Protein AF-A0A3D9SZP8-F1 (afdb_monomer_lite)

Radius of gyration: 17.84 Å; chains: 1; bounding box: 48×36×36 Å

InterPro domains:
  IPR021857 Protein of unknown function DUF3467 [PF11950] (3-83)

Foldseek 3Di:
DPPPADPDDAFPDWDWDDDPFWIKIFGKDFPDDWDWDADPPPRDIDIDGDIDGNDMDTHGPVGVVVVVVVVVVVVVVVVVVVVVVVVVD

pLDDT: mean 86.35, std 13.0, range [49.25, 96.94]

Structure (mmCIF, N/CA/C/O backbone):
data_AF-A0A3D9SZP8-F1
#
_entry.id   AF-A0A3D9SZP8-F1
#
loop_
_atom_site.group_PDB
_atom_site.id
_atom_site.type_symbol
_atom_site.label_atom_id
_atom_site.label_alt_id
_atom_site.label_comp_id
_atom_site.label_asym_id
_atom_site.label_entity_id
_atom_site.label_seq_id
_atom_site.pdbx_PDB_ins_code
_atom_site.Cartn_x
_atom_site.Cartn_y
_atom_site.Cartn_z
_atom_site.occupancy
_atom_site.B_iso_or_equiv
_atom_site.auth_seq_id
_atom_site.auth_comp_id
_atom_site.auth_asym_id
_atom_site.auth_atom_id
_atom_site.pdbx_PDB_model_num
ATOM 1 N N . MET A 1 1 ? -8.101 -14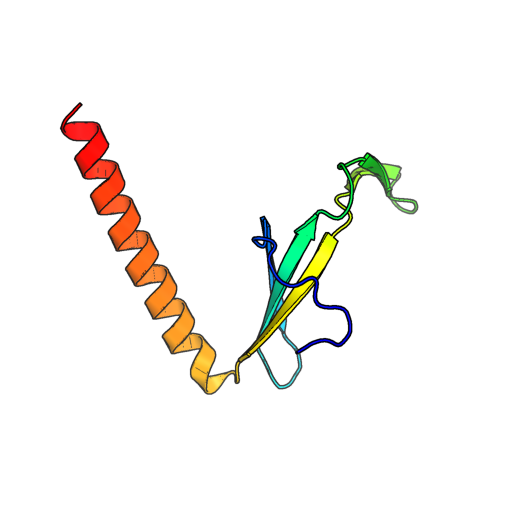.509 -5.875 1.00 51.19 1 MET A N 1
ATOM 2 C CA . MET A 1 1 ? -7.145 -13.610 -6.554 1.00 51.19 1 MET A CA 1
ATOM 3 C C . MET A 1 1 ? -7.873 -12.957 -7.713 1.00 51.19 1 MET A C 1
ATOM 5 O O . MET A 1 1 ? -8.733 -13.639 -8.262 1.00 51.19 1 MET A O 1
ATOM 9 N N . PRO A 1 2 ? -7.618 -11.675 -8.040 1.00 49.25 2 PRO A N 1
ATOM 10 C CA . PRO A 1 2 ? -8.119 -11.094 -9.283 1.00 49.25 2 PRO A CA 1
ATOM 11 C C . PRO A 1 2 ? -7.711 -11.986 -10.457 1.00 49.25 2 PRO A C 1
ATOM 13 O O . PRO A 1 2 ? -6.602 -12.517 -10.460 1.00 49.25 2 PRO A O 1
ATOM 16 N N . GLU A 1 3 ? -8.612 -12.168 -11.412 1.00 57.09 3 GLU A N 1
ATOM 17 C CA . GLU A 1 3 ? -8.422 -13.055 -12.565 1.00 57.09 3 GLU A CA 1
ATOM 18 C C . GLU A 1 3 ? -7.284 -12.608 -13.508 1.00 57.09 3 GLU A C 1
ATOM 20 O O . GLU A 1 3 ? -6.687 -13.453 -14.166 1.00 57.09 3 GLU A O 1
ATOM 25 N N . ASP A 1 4 ? -6.866 -11.335 -13.430 1.00 58.84 4 ASP A N 1
ATOM 26 C CA . ASP A 1 4 ? -5.769 -10.746 -14.220 1.00 58.84 4 ASP A CA 1
ATOM 27 C C . ASP A 1 4 ? -4.494 -10.421 -13.413 1.00 58.84 4 ASP A C 1
ATOM 29 O O . ASP A 1 4 ? -3.661 -9.614 -13.842 1.00 58.84 4 ASP A O 1
ATOM 33 N N . AL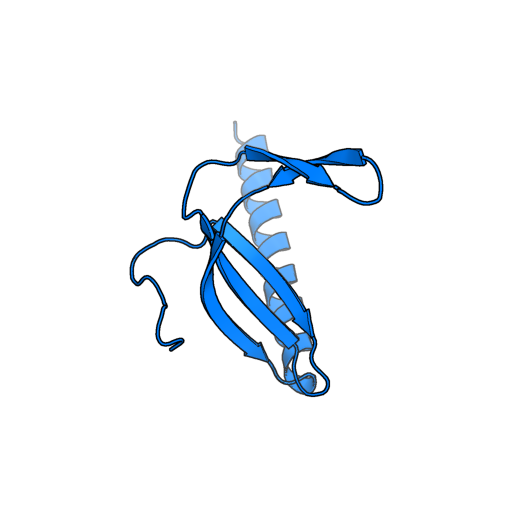A A 1 5 ? -4.330 -10.991 -12.216 1.00 57.41 5 ALA A N 1
ATOM 34 C CA . ALA A 1 5 ? -3.161 -10.710 -11.386 1.00 57.41 5 ALA A CA 1
ATOM 35 C C . ALA A 1 5 ? -1.876 -11.257 -12.035 1.00 57.41 5 ALA A C 1
ATOM 37 O O . ALA A 1 5 ? -1.710 -12.465 -12.201 1.00 57.41 5 ALA A O 1
ATOM 38 N N . GLU A 1 6 ? -0.937 -10.371 -12.369 1.00 55.75 6 GLU A N 1
ATOM 39 C CA . GLU A 1 6 ? 0.398 -10.775 -12.806 1.00 55.75 6 GLU A CA 1
ATOM 40 C C . GLU A 1 6 ? 1.189 -11.288 -11.594 1.00 55.75 6 GLU A C 1
ATOM 42 O O . GLU A 1 6 ? 1.569 -10.529 -10.701 1.00 55.75 6 GLU A O 1
ATOM 47 N N . VAL A 1 7 ? 1.365 -12.607 -11.513 1.00 59.81 7 VAL A N 1
ATOM 48 C CA . VAL A 1 7 ? 2.024 -13.267 -10.381 1.00 59.81 7 VAL A CA 1
ATOM 49 C C . VAL A 1 7 ? 3.542 -13.194 -10.555 1.00 59.81 7 VAL A C 1
ATOM 51 O O . VAL A 1 7 ? 4.065 -13.556 -11.604 1.00 59.81 7 VAL A O 1
ATOM 54 N N . GLY A 1 8 ? 4.258 -12.776 -9.506 1.00 62.66 8 GLY A N 1
ATOM 55 C CA . GLY A 1 8 ? 5.728 -12.807 -9.457 1.00 62.66 8 GLY A CA 1
ATOM 56 C C . GLY A 1 8 ? 6.433 -11.464 -9.670 1.00 62.66 8 GLY A C 1
ATOM 57 O O . GLY A 1 8 ? 7.660 -11.439 -9.717 1.00 62.66 8 GLY A O 1
ATOM 58 N N . VAL A 1 9 ? 5.693 -10.355 -9.759 1.00 68.94 9 VAL A N 1
ATOM 59 C CA . VAL A 1 9 ? 6.256 -9.000 -9.879 1.00 68.94 9 VAL A CA 1
ATOM 60 C C . VAL A 1 9 ? 6.035 -8.225 -8.578 1.00 68.94 9 VAL A C 1
ATOM 62 O O . VAL A 1 9 ? 4.943 -8.253 -8.010 1.00 68.94 9 VAL A O 1
ATOM 65 N N . TYR A 1 10 ? 7.069 -7.532 -8.093 1.00 78.06 10 TYR A N 1
ATOM 66 C CA . TYR A 1 10 ? 6.930 -6.620 -6.957 1.00 78.06 10 TYR A CA 1
ATOM 67 C C . TYR A 1 10 ? 6.025 -5.445 -7.335 1.00 78.06 10 TYR A C 1
ATOM 69 O O . TYR A 1 10 ? 6.210 -4.822 -8.378 1.00 78.06 10 TYR A O 1
ATOM 77 N N . ALA A 1 11 ? 5.058 -5.125 -6.477 1.00 85.69 11 ALA A N 1
ATOM 78 C CA . ALA A 1 11 ? 4.252 -3.927 -6.649 1.00 85.69 11 ALA A CA 1
ATOM 79 C C . ALA A 1 11 ? 5.095 -2.683 -6.334 1.00 85.69 11 ALA A C 1
ATOM 81 O O . ALA A 1 11 ? 5.650 -2.573 -5.241 1.00 85.69 11 ALA A O 1
ATOM 82 N N . GLY A 1 12 ? 5.166 -1.751 -7.284 1.00 86.31 12 GLY A N 1
ATOM 83 C CA . GLY A 1 12 ? 5.816 -0.448 -7.103 1.00 86.31 12 GLY A CA 1
ATOM 84 C C . GLY A 1 12 ? 4.886 0.613 -6.512 1.00 86.31 12 GLY A C 1
ATOM 85 O O . GLY A 1 12 ? 5.349 1.640 -6.023 1.00 86.31 12 GLY A O 1
ATOM 86 N N . PHE A 1 13 ? 3.574 0.358 -6.529 1.00 88.69 13 PHE A N 1
ATOM 87 C CA . PHE A 1 13 ? 2.555 1.318 -6.120 1.00 88.69 13 PHE A CA 1
ATOM 88 C C . PHE A 1 13 ? 1.560 0.676 -5.167 1.00 88.69 13 PHE A C 1
ATOM 90 O O . PHE A 1 13 ? 1.166 -0.478 -5.341 1.00 88.69 13 PHE A O 1
ATOM 97 N N . ALA A 1 14 ? 1.106 1.467 -4.200 1.00 92.19 14 ALA A N 1
ATOM 98 C CA . ALA A 1 14 ? -0.059 1.166 -3.389 1.00 92.19 14 ALA A CA 1
ATOM 99 C C . ALA A 1 14 ? -0.997 2.374 -3.428 1.00 92.19 14 ALA A C 1
ATOM 101 O O . ALA A 1 14 ? -0.587 3.492 -3.116 1.00 92.19 14 ALA A O 1
ATOM 102 N N . SER A 1 15 ? -2.254 2.153 -3.805 1.00 92.06 15 SER A N 1
ATOM 103 C CA . SER A 1 15 ? -3.311 3.154 -3.657 1.00 92.06 15 SER A CA 1
ATOM 104 C C . SER A 1 15 ? -4.262 2.732 -2.547 1.00 92.06 15 SER A C 1
ATOM 106 O O . SER A 1 15 ? -4.557 1.546 -2.381 1.00 92.06 15 SER A O 1
ATOM 108 N N . VAL A 1 16 ? -4.724 3.709 -1.771 1.00 93.75 16 VAL A N 1
ATOM 109 C CA . VAL A 1 16 ? -5.660 3.491 -0.670 1.00 93.75 16 VAL A CA 1
ATOM 110 C C . VAL A 1 16 ? -6.927 4.274 -0.953 1.00 93.75 16 VAL A C 1
ATOM 112 O O . VAL A 1 16 ? -6.890 5.486 -1.161 1.00 93.75 16 VAL A O 1
ATOM 115 N N . TRP A 1 17 ? -8.055 3.579 -0.945 1.00 94.38 17 TRP A N 1
ATOM 116 C CA . TRP A 1 17 ? -9.374 4.174 -1.117 1.00 94.38 17 TRP A CA 1
ATOM 117 C C . TRP A 1 17 ? -10.401 3.427 -0.263 1.00 94.38 17 TRP A C 1
ATOM 119 O O . TRP A 1 17 ? -10.068 2.478 0.448 1.00 94.38 17 TRP A O 1
ATOM 129 N N . ARG A 1 18 ? -11.657 3.876 -0.262 1.00 94.06 18 ARG A N 1
ATOM 130 C CA . ARG A 1 18 ? -12.716 3.246 0.537 1.00 94.06 18 ARG A CA 1
ATOM 131 C C . ARG A 1 18 ? -13.995 3.046 -0.258 1.00 94.06 18 ARG A C 1
ATOM 133 O O . ARG A 1 18 ? -14.362 3.885 -1.077 1.00 94.06 18 ARG A O 1
ATOM 140 N N . THR A 1 19 ? -14.690 1.960 0.049 1.00 92.69 19 THR A N 1
ATOM 141 C CA . THR A 1 19 ? -16.095 1.749 -0.305 1.00 92.69 19 THR A CA 1
ATOM 142 C C . THR A 1 19 ? -16.980 2.102 0.892 1.00 92.69 19 THR A C 1
ATOM 1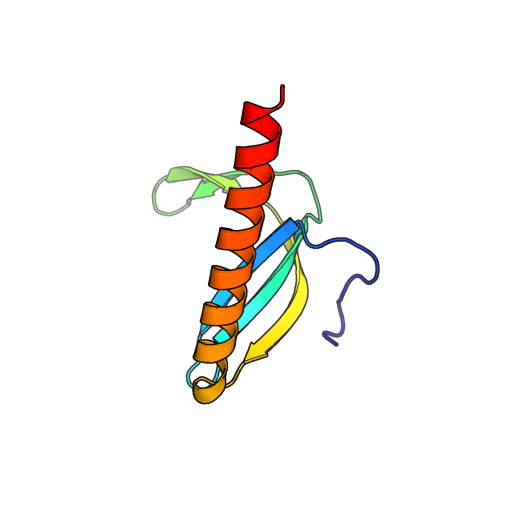44 O O . THR A 1 19 ? -16.501 2.564 1.930 1.00 92.69 19 THR A O 1
ATOM 147 N N . GLN A 1 20 ? -18.285 1.866 0.767 1.00 90.88 20 GLN A N 1
ATOM 148 C CA . GLN A 1 20 ? -19.204 1.957 1.900 1.00 90.88 20 GLN A CA 1
ATOM 149 C C . GLN A 1 20 ? -18.895 0.919 2.997 1.00 90.88 20 GLN A C 1
ATOM 151 O O . GLN A 1 20 ? -19.167 1.173 4.165 1.00 90.88 20 GLN A O 1
ATOM 156 N N . GLU A 1 21 ? -18.291 -0.217 2.636 1.00 92.56 21 GLU A N 1
ATOM 157 C CA . GLU A 1 21 ? -18.140 -1.382 3.519 1.00 92.56 21 GLU A CA 1
ATOM 158 C C . GLU A 1 21 ? -16.684 -1.727 3.865 1.00 92.56 21 GLU A C 1
ATOM 160 O O . GLU A 1 21 ? -16.446 -2.575 4.722 1.00 92.56 21 GLU A O 1
ATOM 165 N N . SER A 1 22 ? -15.691 -1.117 3.208 1.00 94.56 22 SER A N 1
ATOM 166 C CA . SER A 1 22 ? -14.286 -1.509 3.375 1.00 94.56 22 SER A CA 1
ATOM 167 C C . SER A 1 22 ? -13.292 -0.406 3.029 1.00 94.56 22 SER A C 1
ATOM 169 O O . SER A 1 22 ? -13.556 0.443 2.177 1.00 94.56 22 SER A O 1
ATOM 171 N N . PHE A 1 23 ? -12.113 -0.483 3.640 1.00 94.94 23 PHE A N 1
ATOM 172 C CA . PHE A 1 23 ? -10.897 0.145 3.136 1.00 94.94 23 PHE A CA 1
ATOM 173 C C . PHE A 1 23 ? -10.245 -0.794 2.128 1.00 94.94 23 PHE A C 1
ATOM 175 O O . PHE A 1 23 ? -10.151 -1.999 2.367 1.00 94.94 23 PHE A O 1
ATOM 182 N N . VAL A 1 24 ? -9.817 -0.252 0.996 1.00 95.50 24 VAL A N 1
ATOM 183 C CA . VAL A 1 24 ? -9.240 -1.013 -0.107 1.00 95.50 24 VAL A CA 1
ATOM 184 C C . VAL A 1 24 ? -7.816 -0.542 -0.341 1.00 95.50 24 VAL A C 1
ATOM 186 O O . VAL A 1 24 ? -7.570 0.654 -0.495 1.00 95.50 24 VAL A O 1
ATOM 189 N N . LEU A 1 25 ? -6.894 -1.499 -0.351 1.00 95.25 25 LEU A N 1
ATOM 190 C CA . LEU A 1 25 ? -5.508 -1.303 -0.746 1.00 95.25 25 LEU A CA 1
ATOM 191 C C . LEU A 1 25 ? -5.301 -2.026 -2.072 1.00 95.25 25 LEU A C 1
ATOM 193 O O . LEU A 1 25 ? -5.396 -3.257 -2.125 1.00 95.25 25 LEU A O 1
ATOM 197 N N . ASP A 1 26 ? -5.012 -1.262 -3.118 1.00 94.06 26 ASP A N 1
ATOM 198 C CA . ASP A 1 26 ? -4.632 -1.803 -4.418 1.00 94.06 26 ASP A CA 1
ATOM 199 C C . ASP A 1 26 ? -3.132 -1.670 -4.607 1.00 94.06 26 ASP A C 1
ATOM 201 O O . ASP A 1 26 ? -2.604 -0.561 -4.701 1.00 94.06 26 ASP A O 1
ATOM 205 N N . PHE A 1 27 ? -2.467 -2.815 -4.687 1.00 92.56 27 PHE A N 1
ATOM 206 C CA . PHE A 1 27 ? -1.068 -2.931 -5.054 1.00 92.56 27 PHE A CA 1
ATOM 207 C C . PHE A 1 27 ? -0.970 -3.102 -6.560 1.00 92.56 27 PHE A C 1
ATOM 209 O O . PHE A 1 27 ? -1.615 -3.989 -7.130 1.00 92.56 27 PHE A O 1
ATOM 216 N N . ALA A 1 28 ? -0.164 -2.265 -7.199 1.00 91.62 28 ALA A N 1
ATOM 217 C CA . ALA A 1 28 ? -0.044 -2.232 -8.643 1.00 91.62 28 ALA A CA 1
ATOM 218 C C . ALA A 1 28 ? 1.415 -2.228 -9.100 1.00 91.62 28 ALA A C 1
ATOM 220 O O . ALA A 1 28 ? 2.318 -1.783 -8.386 1.00 91.62 28 ALA A O 1
ATOM 221 N N . THR A 1 29 ? 1.621 -2.733 -10.311 1.00 91.12 29 THR A N 1
ATOM 222 C CA . THR A 1 29 ? 2.907 -2.701 -11.003 1.00 91.12 29 THR A CA 1
ATOM 223 C C . THR A 1 29 ? 2.794 -1.917 -12.304 1.00 91.12 29 THR A C 1
ATOM 225 O O . THR A 1 29 ? 1.736 -1.913 -12.941 1.00 91.12 29 THR A O 1
ATOM 228 N N . GLU A 1 30 ? 3.876 -1.239 -12.675 1.00 89.69 30 GLU A N 1
ATOM 229 C CA . GLU A 1 30 ? 4.019 -0.588 -13.975 1.00 89.69 30 GLU A CA 1
ATOM 230 C C . GLU A 1 30 ? 3.985 -1.635 -15.083 1.00 89.69 30 GLU A C 1
ATOM 232 O O . GLU A 1 30 ? 4.711 -2.626 -15.042 1.00 89.69 30 GLU A O 1
ATOM 237 N N . VAL A 1 31 ? 3.154 -1.400 -16.095 1.00 88.62 31 VAL A N 1
ATOM 238 C CA . VAL A 1 31 ? 3.059 -2.300 -17.256 1.00 88.62 31 VAL A CA 1
ATOM 239 C C . VAL A 1 31 ? 3.767 -1.748 -18.494 1.00 88.62 31 VAL A C 1
ATOM 241 O O . VAL A 1 31 ? 3.957 -2.464 -19.474 1.00 88.62 31 VAL A O 1
ATOM 244 N N . ARG A 1 32 ? 4.145 -0.466 -18.475 1.00 87.19 32 ARG A N 1
ATOM 245 C CA . ARG A 1 32 ? 4.885 0.231 -19.541 1.00 87.19 32 ARG A CA 1
ATOM 246 C C . ARG A 1 32 ? 5.487 1.534 -18.995 1.00 87.19 32 ARG A C 1
ATOM 248 O O . ARG A 1 32 ? 4.996 2.023 -17.979 1.00 87.19 32 ARG A O 1
ATOM 255 N N . PRO A 1 33 ? 6.512 2.100 -19.662 1.00 89.56 33 PRO A N 1
ATOM 256 C CA . PRO A 1 33 ? 7.168 3.323 -19.207 1.00 89.56 33 PRO A CA 1
ATOM 257 C C . PRO A 1 33 ? 6.202 4.508 -19.024 1.00 89.56 33 PRO A C 1
ATOM 259 O O . PRO A 1 33 ? 5.236 4.618 -19.789 1.00 89.56 33 PRO A O 1
ATOM 262 N N . PRO A 1 34 ? 6.479 5.417 -18.069 1.00 90.94 34 PRO A N 1
ATOM 263 C CA . PRO A 1 34 ? 5.722 6.652 -17.894 1.00 90.94 34 PRO A CA 1
ATOM 264 C C . PRO A 1 34 ? 5.720 7.539 -19.142 1.00 90.94 34 PRO A C 1
ATOM 266 O O . PRO A 1 34 ? 6.732 7.667 -19.834 1.00 90.94 34 PRO A O 1
ATOM 269 N N . GLU A 1 35 ? 4.602 8.216 -19.386 1.00 94.19 35 GLU A N 1
ATOM 270 C CA . GLU A 1 35 ? 4.434 9.152 -20.500 1.00 94.19 35 GLU A CA 1
ATOM 271 C C . GLU A 1 35 ? 3.896 10.502 -20.016 1.00 94.19 35 GLU A C 1
ATOM 273 O O . GLU A 1 35 ? 3.156 10.580 -19.037 1.00 94.19 35 GLU A O 1
ATOM 278 N N . VAL A 1 36 ? 4.269 11.594 -20.689 1.00 95.06 36 VAL A N 1
ATOM 279 C CA . VAL A 1 36 ? 3.688 12.911 -20.400 1.00 95.06 36 VAL A CA 1
ATOM 280 C C . VAL A 1 36 ? 2.346 13.002 -21.113 1.00 95.06 36 VAL A C 1
ATOM 282 O O . VAL A 1 36 ? 2.291 12.983 -22.341 1.00 95.06 36 VAL A O 1
ATOM 285 N N . ALA A 1 37 ? 1.280 13.123 -20.335 1.00 93.75 37 ALA A N 1
ATOM 286 C CA . ALA A 1 37 ? -0.079 13.306 -20.814 1.00 93.75 37 ALA A CA 1
ATOM 287 C C . ALA A 1 37 ? -0.568 14.729 -20.519 1.00 93.75 37 ALA A C 1
ATOM 289 O O . ALA A 1 37 ? 0.049 15.481 -19.756 1.00 93.75 37 ALA A O 1
ATOM 290 N N . GLN A 1 38 ? -1.672 15.110 -21.154 1.00 96.75 38 GLN A N 1
ATOM 291 C CA . GLN A 1 38 ? -2.318 16.399 -20.959 1.00 96.75 38 GLN A CA 1
ATOM 292 C C . GLN A 1 38 ? -3.773 16.171 -20.568 1.00 96.75 38 GLN A C 1
ATOM 294 O O . GLN A 1 38 ? -4.477 15.403 -21.221 1.00 96.75 38 GLN A O 1
ATOM 299 N N . ASP A 1 39 ? -4.201 16.824 -19.494 1.00 91.56 39 ASP A N 1
ATOM 300 C CA . ASP A 1 39 ? -5.582 16.792 -19.037 1.00 91.56 39 ASP A CA 1
ATOM 301 C C . ASP A 1 39 ? -6.471 17.536 -20.054 1.00 91.56 39 ASP A C 1
ATOM 303 O O . ASP A 1 39 ? -6.175 18.692 -20.377 1.00 91.56 39 ASP A O 1
ATOM 307 N N . PRO A 1 40 ? -7.516 16.893 -20.605 1.00 90.00 40 PRO A N 1
ATOM 308 C CA . PRO A 1 40 ? -8.302 17.461 -21.699 1.00 90.00 40 PRO A CA 1
ATOM 309 C C . PRO A 1 40 ? -9.149 18.667 -21.275 1.00 90.00 40 PRO A C 1
ATOM 311 O O . PRO A 1 40 ? -9.439 19.514 -22.118 1.00 90.00 40 PRO A O 1
ATOM 314 N N . ASP A 1 41 ? -9.503 18.775 -19.992 1.00 92.88 41 ASP A N 1
ATOM 315 C CA . ASP A 1 41 ? -10.380 19.834 -19.485 1.00 92.88 41 ASP A CA 1
ATOM 316 C C . ASP A 1 41 ? -9.592 21.076 -19.038 1.00 92.88 41 ASP A C 1
ATOM 318 O O . ASP A 1 41 ? -9.991 22.213 -19.291 1.00 92.88 41 ASP A O 1
ATOM 322 N N . SER A 1 42 ? -8.447 20.877 -18.385 1.00 93.75 42 SER A N 1
ATOM 323 C CA . SER A 1 42 ? -7.610 21.945 -17.823 1.00 93.75 42 SER A CA 1
ATOM 324 C C . SER A 1 42 ? -6.385 22.289 -18.672 1.00 93.75 42 SER A C 1
ATOM 326 O O . SER A 1 42 ? -5.749 23.318 -18.442 1.00 93.75 42 SER A O 1
ATOM 328 N N . GLY A 1 43 ? -5.999 21.427 -19.618 1.00 93.50 43 GLY A N 1
ATOM 329 C CA . GLY A 1 43 ? -4.770 21.564 -20.403 1.00 93.50 43 GLY A CA 1
ATOM 330 C C . GLY A 1 43 ? -3.480 21.321 -19.609 1.00 93.50 43 GLY A C 1
ATOM 331 O O . GLY A 1 43 ? -2.386 21.506 -20.153 1.00 93.50 43 GLY A O 1
ATOM 332 N N . SER A 1 44 ? -3.572 20.912 -18.342 1.00 95.06 44 SER A N 1
ATOM 333 C CA . SER A 1 44 ? -2.414 20.684 -17.472 1.00 95.06 44 SER A CA 1
ATOM 334 C C . SER A 1 44 ? -1.633 19.444 -17.899 1.00 95.06 44 SER A C 1
ATOM 336 O O . SER A 1 44 ? -2.219 18.404 -18.192 1.00 95.06 44 SER A O 1
ATOM 338 N N . ARG A 1 45 ? -0.297 19.525 -17.912 1.00 9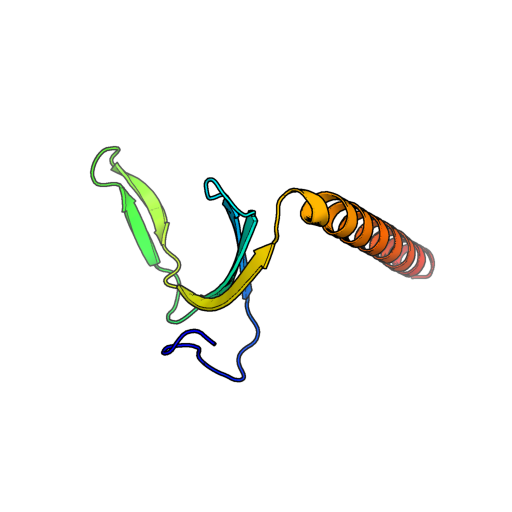5.62 45 ARG A N 1
ATOM 339 C CA . ARG A 1 45 ? 0.563 18.361 -18.175 1.00 95.62 45 ARG A CA 1
ATOM 340 C C . ARG A 1 45 ? 0.769 17.549 -16.903 1.00 95.62 45 ARG A C 1
ATOM 342 O O . ARG A 1 45 ? 1.065 18.122 -15.856 1.00 95.62 45 ARG A O 1
ATOM 349 N N . TYR A 1 46 ? 0.690 16.231 -17.014 1.00 92.94 46 TYR A N 1
ATOM 350 C CA . TYR A 1 46 ? 0.959 15.302 -15.920 1.00 92.94 46 TYR A CA 1
ATOM 351 C C . TYR A 1 46 ? 1.735 14.081 -16.419 1.00 92.94 46 TYR A C 1
ATOM 353 O O . TYR A 1 46 ? 1.759 13.782 -17.612 1.00 92.94 46 TYR A O 1
ATOM 361 N N . VAL A 1 47 ? 2.396 13.379 -15.500 1.00 92.88 47 VAL A N 1
ATOM 362 C CA . VAL A 1 47 ? 3.030 12.092 -15.801 1.00 92.88 47 VAL A CA 1
ATOM 363 C C . VAL A 1 47 ? 1.977 10.999 -15.640 1.00 92.88 47 VAL A C 1
ATOM 365 O O . VAL A 1 47 ? 1.461 10.787 -14.544 1.00 92.88 47 VAL A O 1
ATOM 368 N N . HIS A 1 48 ? 1.642 10.325 -16.734 1.00 91.56 48 HIS A N 1
ATOM 369 C CA . HIS A 1 48 ? 0.776 9.156 -16.754 1.00 91.56 48 HIS A CA 1
ATOM 370 C C . HIS A 1 48 ? 1.631 7.897 -16.602 1.00 91.56 48 HIS A C 1
ATOM 372 O O . HIS A 1 48 ? 2.516 7.634 -17.416 1.00 91.56 48 HIS A O 1
ATOM 378 N N . VAL A 1 49 ? 1.367 7.125 -15.549 1.00 91.06 49 VAL A N 1
ATOM 379 C CA . VAL A 1 49 ? 2.041 5.853 -15.268 1.00 91.06 49 VAL A CA 1
ATOM 380 C C . VAL A 1 49 ? 1.010 4.733 -15.405 1.00 91.06 49 VAL A C 1
ATOM 382 O O . VAL A 1 49 ? 0.192 4.548 -14.501 1.00 91.06 49 VAL A O 1
ATOM 385 N N . PRO A 1 50 ? 0.991 3.998 -16.531 1.00 90.31 50 PRO A N 1
ATOM 386 C CA . PRO A 1 50 ? 0.049 2.906 -16.716 1.00 90.31 50 PRO A CA 1
ATOM 387 C C . PRO A 1 50 ? 0.405 1.751 -15.780 1.00 90.31 50 PRO A C 1
ATOM 389 O O . PRO A 1 50 ? 1.494 1.175 -15.866 1.00 90.31 50 PRO A O 1
ATOM 392 N N . ALA A 1 51 ? -0.530 1.394 -14.903 1.00 90.25 51 ALA A N 1
ATOM 393 C CA . ALA A 1 51 ? -0.328 0.368 -13.892 1.00 90.25 51 ALA A CA 1
ATOM 394 C C . ALA A 1 51 ? -1.444 -0.681 -13.916 1.00 90.25 51 ALA A C 1
ATOM 396 O O . ALA A 1 51 ? -2.601 -0.379 -14.216 1.00 90.25 51 ALA A O 1
ATOM 397 N N . ARG A 1 52 ? -1.098 -1.919 -13.557 1.00 89.56 52 ARG A N 1
ATOM 398 C CA . ARG A 1 52 ? -2.051 -3.016 -13.350 1.00 89.56 52 ARG A CA 1
ATOM 399 C C . ARG A 1 52 ? -2.080 -3.414 -11.884 1.00 89.56 52 ARG A C 1
ATOM 401 O O . ARG A 1 52 ? -1.030 -3.622 -11.281 1.00 89.56 52 ARG A O 1
ATOM 408 N N . VAL A 1 53 ? -3.285 -3.569 -11.336 1.00 91.50 53 VAL A N 1
ATOM 409 C CA . VAL A 1 53 ? -3.485 -4.101 -9.984 1.00 91.50 53 VAL A CA 1
ATOM 410 C C . VAL A 1 53 ? -3.088 -5.574 -9.962 1.00 91.50 53 VAL A C 1
ATOM 412 O O . VAL A 1 53 ? -3.691 -6.397 -10.645 1.00 91.50 53 VAL A O 1
ATOM 415 N N . VAL A 1 54 ? -2.086 -5.898 -9.154 1.00 90.62 54 VAL A N 1
ATOM 416 C CA . VAL A 1 54 ? -1.594 -7.268 -8.945 1.00 90.62 54 VAL A CA 1
ATOM 417 C C . VAL A 1 54 ? -2.155 -7.880 -7.664 1.00 90.62 54 VAL A C 1
ATOM 419 O O . VAL A 1 54 ? -2.323 -9.093 -7.579 1.00 90.62 54 VAL A O 1
ATOM 422 N N . ALA A 1 55 ? -2.518 -7.052 -6.679 1.00 90.81 55 ALA A N 1
ATOM 423 C CA . ALA A 1 55 ? -3.228 -7.501 -5.488 1.00 90.81 55 ALA A CA 1
ATOM 424 C C . ALA A 1 55 ? -4.196 -6.431 -4.980 1.00 90.81 55 ALA A C 1
ATOM 426 O O . ALA A 1 55 ? -3.873 -5.248 -4.939 1.00 90.81 55 ALA A O 1
ATOM 427 N N . ARG A 1 56 ? -5.376 -6.875 -4.540 1.00 94.06 56 ARG A N 1
ATOM 428 C CA . ARG A 1 56 ? -6.386 -6.039 -3.889 1.00 94.06 56 ARG A CA 1
ATOM 429 C C . ARG A 1 56 ? -6.712 -6.622 -2.525 1.00 94.06 56 ARG A C 1
ATOM 431 O O . ARG A 1 56 ? -7.190 -7.754 -2.439 1.00 94.06 56 ARG A O 1
ATOM 438 N N . VAL A 1 57 ? -6.498 -5.837 -1.477 1.00 94.12 57 VAL A N 1
ATOM 439 C CA . VAL A 1 57 ? -6.830 -6.204 -0.097 1.00 94.12 57 VAL A CA 1
ATOM 440 C C . VAL A 1 57 ? -8.004 -5.353 0.364 1.00 94.12 57 VAL A C 1
ATOM 442 O O . VAL A 1 57 ? -7.949 -4.128 0.300 1.00 94.12 57 VAL A O 1
ATOM 445 N N . ARG A 1 58 ? -9.077 -6.003 0.825 1.00 95.19 58 ARG A N 1
ATOM 446 C CA . ARG A 1 58 ? -10.230 -5.335 1.438 1.00 95.19 58 ARG A CA 1
ATOM 447 C C . ARG A 1 58 ? -10.197 -5.552 2.939 1.00 95.19 58 ARG A C 1
ATOM 449 O O . ARG A 1 58 ? -10.059 -6.685 3.392 1.00 95.19 58 ARG A O 1
ATOM 456 N N . ILE A 1 59 ? -10.350 -4.470 3.685 1.00 94.62 59 ILE A N 1
ATOM 457 C CA . ILE A 1 59 ? -10.240 -4.456 5.138 1.00 94.62 59 ILE A CA 1
ATOM 458 C C . ILE A 1 59 ? -11.533 -3.877 5.710 1.00 94.62 59 ILE A C 1
ATOM 460 O O . ILE A 1 59 ? -11.892 -2.742 5.374 1.00 94.62 59 ILE A O 1
ATOM 464 N N . PRO A 1 60 ? -12.245 -4.618 6.572 1.00 94.31 60 PRO A N 1
ATOM 465 C CA . PRO A 1 60 ? -13.388 -4.078 7.289 1.00 94.31 60 PRO A CA 1
ATOM 466 C C . PRO A 1 60 ? -12.994 -2.838 8.112 1.00 94.31 60 PRO A C 1
ATOM 468 O O . PRO A 1 60 ? -11.924 -2.836 8.729 1.00 94.31 60 PRO A O 1
ATOM 471 N N . PRO A 1 61 ? -13.852 -1.806 8.213 1.00 89.44 61 PRO A N 1
ATOM 472 C CA . PRO A 1 61 ? -13.544 -0.589 8.963 1.00 89.44 61 PRO A CA 1
ATOM 473 C C . PRO A 1 61 ? -13.128 -0.847 10.415 1.00 89.44 61 PRO A C 1
ATOM 475 O O . PRO A 1 61 ? -12.222 -0.192 10.915 1.00 89.44 61 PRO A O 1
ATOM 478 N N . GLY A 1 62 ? -13.715 -1.849 11.077 1.00 90.00 62 GLY A N 1
ATOM 479 C CA . GLY A 1 62 ? -13.351 -2.212 12.451 1.00 90.00 62 GLY A CA 1
ATOM 480 C C . GLY A 1 62 ? -11.935 -2.781 12.617 1.00 90.00 62 GLY A C 1
ATOM 481 O O . GLY A 1 62 ? -11.446 -2.855 13.738 1.00 90.00 62 GLY A O 1
ATOM 482 N N . GLN A 1 63 ? -11.269 -3.178 11.529 1.00 90.19 63 GLN A N 1
ATOM 483 C CA . GLN A 1 63 ? -9.935 -3.793 11.550 1.00 90.19 63 GLN A CA 1
ATOM 484 C C . GLN A 1 63 ? -8.837 -2.874 10.997 1.00 90.19 63 GLN A C 1
ATOM 486 O O . GLN A 1 63 ? -7.656 -3.123 11.236 1.00 90.19 63 GLN A O 1
ATOM 491 N N . VAL A 1 64 ? -9.197 -1.793 10.292 1.00 90.81 64 VAL A N 1
ATOM 492 C CA . VAL A 1 64 ? -8.211 -0.889 9.673 1.00 90.81 64 VAL A CA 1
ATOM 493 C C . VAL A 1 64 ? -7.346 -0.174 10.713 1.00 90.81 64 VAL A C 1
ATOM 495 O O . VAL A 1 64 ? -6.172 0.088 10.469 1.00 90.81 64 VAL A O 1
ATOM 498 N N . TRP A 1 65 ? -7.906 0.105 11.893 1.00 89.50 65 TRP A N 1
ATOM 499 C CA . TRP A 1 65 ? -7.210 0.832 12.953 1.00 89.50 65 TRP A CA 1
ATOM 500 C C . TRP A 1 65 ? -5.958 0.100 13.443 1.00 89.50 65 TRP A C 1
ATOM 502 O O . TRP A 1 65 ? -4.884 0.693 13.544 1.00 89.50 65 TRP A O 1
ATOM 512 N N . GLU A 1 66 ? -6.069 -1.204 13.694 1.00 90.12 66 GLU A N 1
ATOM 513 C CA . GLU A 1 66 ? -4.930 -2.017 14.128 1.00 90.12 66 GLU A CA 1
ATOM 514 C C . GLU A 1 66 ? -3.849 -2.104 13.048 1.00 90.12 66 GLU A C 1
ATOM 516 O O . GLU A 1 66 ? -2.660 -2.050 13.368 1.00 90.12 66 GLU A O 1
ATOM 521 N N . LEU A 1 67 ? -4.243 -2.153 11.770 1.00 91.69 67 LEU A N 1
ATOM 522 C CA . LEU A 1 67 ? -3.288 -2.118 10.666 1.00 91.69 67 LEU A CA 1
ATOM 523 C C . LEU A 1 67 ? -2.520 -0.792 10.629 1.00 91.69 67 LEU A C 1
ATOM 525 O O . LEU A 1 67 ? -1.299 -0.810 10.505 1.00 91.69 67 LEU A O 1
ATOM 529 N N . MET A 1 68 ? -3.204 0.347 10.768 1.00 91.94 68 MET A N 1
ATOM 530 C CA . MET A 1 68 ? -2.543 1.658 10.764 1.00 91.94 68 MET A CA 1
ATOM 531 C C . MET A 1 68 ? -1.521 1.778 11.899 1.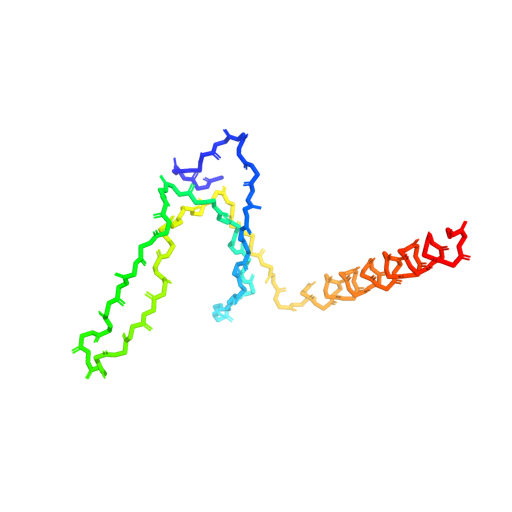00 91.94 68 MET A C 1
ATOM 533 O O . MET A 1 68 ? -0.380 2.158 11.645 1.00 91.94 68 MET A O 1
ATOM 537 N N . LYS A 1 69 ? -1.877 1.352 13.119 1.00 94.50 69 LYS A N 1
ATOM 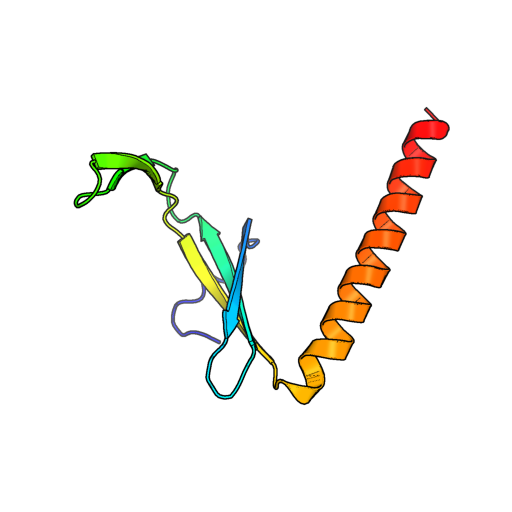538 C CA . LYS A 1 69 ? -0.934 1.323 14.251 1.00 94.50 69 LYS A CA 1
ATOM 539 C C . LYS A 1 69 ? 0.268 0.420 13.987 1.00 94.50 69 LYS A C 1
ATOM 541 O O . LYS A 1 69 ? 1.392 0.755 14.359 1.00 94.50 69 LYS A O 1
ATOM 546 N N . ALA A 1 70 ? 0.046 -0.742 13.374 1.00 95.38 70 ALA A N 1
ATOM 547 C CA . ALA A 1 70 ? 1.133 -1.646 13.025 1.00 95.38 70 ALA A CA 1
ATOM 548 C C . ALA A 1 70 ? 2.069 -1.017 11.982 1.00 95.38 70 ALA A C 1
ATOM 550 O O . ALA A 1 70 ? 3.287 -1.109 12.138 1.00 95.38 70 ALA A O 1
ATOM 551 N N . LEU A 1 71 ? 1.526 -0.354 10.958 1.00 93.94 71 LEU A N 1
ATOM 552 C CA . LEU A 1 71 ? 2.313 0.349 9.941 1.00 93.94 71 LEU A CA 1
ATOM 553 C C . LEU A 1 71 ? 3.139 1.485 10.554 1.00 93.94 71 LEU A C 1
ATOM 555 O O . LEU A 1 71 ? 4.346 1.535 10.334 1.00 93.94 71 LEU A O 1
ATOM 559 N N . GLU A 1 72 ? 2.522 2.331 11.381 1.00 96.00 72 GLU A N 1
ATOM 560 C CA . GLU A 1 72 ? 3.205 3.421 12.089 1.00 96.00 72 GLU A CA 1
ATOM 561 C C . GLU A 1 72 ? 4.345 2.892 12.966 1.00 96.00 72 GLU A C 1
ATOM 563 O O . GLU A 1 72 ? 5.484 3.341 12.853 1.00 96.00 72 GLU A O 1
ATOM 568 N N . LYS A 1 73 ? 4.078 1.857 13.773 1.00 96.94 73 LYS A N 1
ATOM 569 C CA . LYS A 1 73 ? 5.096 1.228 14.624 1.00 96.94 73 LYS A CA 1
ATOM 570 C C . LYS A 1 73 ? 6.291 0.711 13.819 1.00 96.94 73 LYS A C 1
ATOM 572 O O . LYS A 1 73 ? 7.429 0.850 14.271 1.00 96.94 73 LYS A O 1
ATOM 577 N N . ASN A 1 74 ? 6.044 0.087 12.666 1.00 95.69 74 ASN A N 1
ATOM 578 C CA . ASN A 1 74 ? 7.112 -0.417 11.801 1.00 95.69 74 ASN A CA 1
ATOM 579 C C . ASN A 1 74 ? 7.905 0.726 11.156 1.00 95.69 74 ASN A C 1
ATOM 581 O O . ASN A 1 74 ? 9.131 0.646 11.107 1.00 95.69 74 ASN A O 1
ATOM 585 N N . LEU A 1 75 ? 7.236 1.803 10.731 1.00 94.06 75 LEU A N 1
ATOM 586 C CA . LEU A 1 75 ? 7.905 2.987 10.193 1.00 94.06 75 LEU A CA 1
ATOM 587 C C . LEU A 1 75 ? 8.829 3.626 11.237 1.00 94.06 75 LEU A C 1
ATOM 589 O O . LEU A 1 75 ? 10.011 3.819 10.966 1.00 94.06 75 LEU A O 1
ATOM 593 N N . SER A 1 76 ? 8.339 3.853 12.458 1.00 95.19 76 SER A N 1
ATOM 594 C CA . SER A 1 76 ? 9.164 4.424 13.531 1.00 95.19 76 SER A CA 1
ATOM 595 C C . SER A 1 76 ? 10.354 3.535 13.901 1.00 95.19 76 SER A C 1
ATOM 597 O O . SER A 1 76 ? 11.408 4.033 14.294 1.00 95.19 76 SER A O 1
ATOM 599 N N . ALA A 1 77 ? 10.211 2.208 13.814 1.00 93.69 77 ALA A N 1
ATOM 600 C CA . ALA A 1 77 ? 11.334 1.296 14.015 1.00 93.69 77 ALA A CA 1
ATOM 601 C C . ALA A 1 77 ? 12.383 1.452 12.904 1.00 93.69 77 ALA A C 1
ATOM 603 O O . ALA A 1 77 ? 13.556 1.655 13.208 1.00 93.69 77 ALA A O 1
ATOM 604 N N . TYR A 1 78 ? 11.944 1.458 11.644 1.00 92.25 78 TYR A N 1
ATOM 605 C CA . TYR A 1 78 ? 12.819 1.659 10.491 1.00 92.25 78 TYR A CA 1
ATOM 606 C C . TYR A 1 78 ? 13.594 2.982 10.561 1.00 92.25 78 TYR A C 1
ATOM 608 O O . TYR A 1 78 ? 14.797 3.007 10.304 1.00 92.25 78 TYR A O 1
ATOM 616 N N . GLU A 1 79 ? 12.932 4.077 10.937 1.00 92.94 79 GLU A N 1
ATOM 617 C CA . GLU A 1 79 ? 13.563 5.397 11.051 1.00 92.94 79 GLU A CA 1
ATOM 618 C C . GLU A 1 79 ? 14.654 5.431 12.123 1.00 92.94 79 GLU A C 1
ATOM 620 O O . GLU A 1 79 ? 15.718 6.008 11.891 1.00 92.94 79 GLU A O 1
ATOM 625 N N . ARG A 1 80 ? 14.435 4.774 13.270 1.00 92.81 80 ARG A N 1
ATOM 626 C CA . ARG A 1 80 ? 15.468 4.642 14.310 1.00 92.81 80 ARG A CA 1
ATOM 627 C C . ARG A 1 80 ? 16.677 3.864 13.803 1.00 92.81 80 ARG A C 1
ATOM 629 O O . ARG A 1 80 ? 17.802 4.319 13.987 1.00 92.81 80 ARG A O 1
ATOM 636 N N . ASP A 1 81 ? 16.448 2.747 13.121 1.00 90.31 81 ASP A N 1
ATOM 637 C CA . ASP A 1 81 ? 17.525 1.901 12.595 1.00 90.31 81 ASP A CA 1
ATOM 638 C C . ASP A 1 81 ? 18.302 2.586 11.461 1.00 90.31 81 ASP A C 1
ATOM 640 O O . ASP A 1 81 ? 19.506 2.375 11.297 1.00 90.31 81 ASP A O 1
ATOM 644 N N . ALA A 1 82 ? 17.619 3.380 10.634 1.00 86.31 82 ALA A N 1
ATOM 645 C CA . ALA A 1 82 ? 18.239 4.166 9.571 1.00 86.31 82 ALA A CA 1
ATOM 646 C C . ALA A 1 82 ? 19.012 5.374 10.127 1.00 86.31 82 ALA A C 1
ATOM 648 O O . ALA A 1 82 ? 20.074 5.704 9.602 1.00 86.31 82 ALA A O 1
ATOM 649 N N . GLY A 1 83 ? 18.504 6.008 11.189 1.00 75.62 83 GLY A N 1
ATOM 650 C CA . GLY A 1 83 ? 19.188 7.081 11.911 1.00 75.62 83 GLY A CA 1
ATOM 651 C C . GLY A 1 83 ? 20.468 6.596 12.589 1.00 75.62 83 GLY A C 1
ATOM 652 O O . GLY A 1 83 ? 21.521 7.173 12.350 1.00 75.62 83 GLY A O 1
ATOM 653 N N . ALA A 1 84 ? 20.401 5.480 13.321 1.00 69.50 84 ALA A N 1
ATOM 654 C CA . ALA A 1 84 ? 21.566 4.871 13.968 1.00 69.50 84 ALA A CA 1
ATOM 655 C C . ALA A 1 84 ? 22.682 4.532 12.960 1.00 69.50 84 ALA A C 1
ATOM 657 O O . ALA A 1 84 ? 23.840 4.866 13.175 1.00 69.50 84 ALA A O 1
ATOM 658 N N . ARG A 1 85 ? 22.323 3.974 11.795 1.00 64.62 85 ARG A N 1
ATOM 659 C CA . ARG A 1 85 ? 23.286 3.685 10.715 1.00 64.62 85 ARG A CA 1
ATOM 660 C C . ARG A 1 85 ? 23.957 4.919 10.107 1.00 64.62 85 ARG A C 1
ATOM 662 O O . ARG A 1 85 ? 24.994 4.765 9.473 1.00 64.62 85 ARG A O 1
ATOM 669 N N . ARG A 1 86 ? 23.359 6.106 10.229 1.00 61.19 86 ARG A N 1
ATOM 670 C CA . ARG A 1 86 ? 23.941 7.360 9.729 1.00 61.19 86 ARG A CA 1
ATOM 671 C C . ARG A 1 86 ? 24.894 7.996 10.741 1.00 61.19 86 ARG A C 1
ATOM 673 O O . ARG A 1 86 ? 25.779 8.725 10.320 1.00 61.19 86 ARG A O 1
ATOM 680 N N . ASP A 1 87 ? 24.709 7.725 12.030 1.00 59.12 87 ASP A N 1
ATOM 681 C CA . ASP A 1 87 ? 25.547 8.273 13.102 1.00 59.12 87 ASP A CA 1
ATOM 682 C C . ASP A 1 87 ? 26.815 7.419 13.348 1.00 59.12 87 ASP A C 1
ATOM 684 O O . ASP A 1 87 ? 27.798 7.923 13.886 1.00 59.12 87 ASP A O 1
ATOM 688 N N . ASP A 1 88 ? 26.816 6.155 12.900 1.00 55.56 88 ASP A N 1
ATOM 689 C CA . ASP A 1 88 ? 27.959 5.222 12.943 1.00 55.56 88 ASP A CA 1
ATOM 690 C C . ASP A 1 88 ? 28.892 5.295 11.702 1.00 55.56 88 ASP A C 1
ATOM 692 O O . ASP A 1 88 ? 29.848 4.516 11.607 1.00 55.56 88 ASP A O 1
ATOM 696 N N . ALA A 1 89 ? 28.615 6.181 10.735 1.00 52.06 89 ALA A N 1
ATOM 697 C CA . ALA A 1 89 ? 29.339 6.328 9.461 1.00 52.06 89 ALA A CA 1
ATOM 698 C C . ALA A 1 89 ? 30.055 7.683 9.349 1.00 52.06 89 ALA A C 1
ATOM 700 O O . ALA A 1 89 ? 31.175 7.701 8.785 1.00 52.06 89 ALA A O 1
#

Organism: NCBI:txid111806

Secondary structure (DSSP, 8-state):
--TT--TT----EEEEEE-SS-EEEEEEEESS--EEEE-TTT--EEEE--EEEEEEEEE-HHHHHHHHHHHHHHHHHHHHHHHHHHH--

Sequence (89 aa):
MPEDAEVGVYAGFASVWRTQESFVLDFATEVRPPEVAQDPDSGSRYVHVPARVVARVRIPPGQVWELMKALEKNLSAYERDAGARRDDA